Protein AF-A0A4Z2JGX2-F1 (afdb_monomer_lite)

pLDDT: mean 81.68, std 14.95, range [38.03, 97.56]

Radius of gyration: 24.73 Å; chains: 1; bounding box: 68×30×58 Å

InterPro domains:
  IPR027272 Piezo family [PTHR47049] (1-145)

Structure (mmCIF, N/CA/C/O backbone):
data_AF-A0A4Z2JGX2-F1
#
_entry.id   AF-A0A4Z2JGX2-F1
#
loop_
_atom_site.group_PDB
_atom_site.id
_atom_site.type_symbol
_atom_site.label_atom_id
_atom_site.label_alt_id
_atom_site.label_comp_id
_atom_site.label_asym_id
_atom_site.label_entity_id
_atom_site.label_seq_id
_atom_site.pdbx_PDB_ins_code
_atom_site.Cartn_x
_atom_site.Cartn_y
_atom_site.Cartn_z
_atom_site.occupancy
_atom_site.B_iso_or_equiv
_atom_site.auth_seq_id
_atom_site.auth_comp_id
_atom_site.auth_asym_id
_atom_site.auth_atom_id
_atom_site.pdbx_PDB_model_num
ATOM 1 N N . MET A 1 1 ? 3.657 -4.984 15.794 1.00 79.19 1 MET A N 1
ATOM 2 C CA . MET A 1 1 ? 3.102 -5.656 14.608 1.00 79.19 1 MET A CA 1
ATOM 3 C C . MET A 1 1 ? 1.672 -6.031 14.919 1.00 79.19 1 MET A C 1
ATOM 5 O O . MET A 1 1 ? 1.448 -6.712 15.915 1.00 79.19 1 MET A O 1
ATOM 9 N N . ASP A 1 2 ? 0.742 -5.509 14.136 1.00 90.88 2 ASP A N 1
ATOM 10 C CA . ASP A 1 2 ? -0.696 -5.751 14.242 1.00 90.88 2 ASP A CA 1
ATOM 11 C C . ASP A 1 2 ? -1.169 -6.684 13.114 1.00 90.88 2 ASP A C 1
ATOM 13 O O . ASP A 1 2 ? -0.387 -7.136 12.271 1.00 90.88 2 ASP A O 1
ATOM 17 N N . PHE A 1 3 ? -2.459 -7.005 13.125 1.00 93.62 3 PHE A N 1
ATOM 18 C CA . PHE A 1 3 ? -3.114 -7.823 12.109 1.00 93.62 3 PHE A CA 1
ATOM 19 C C . PHE A 1 3 ? -2.997 -7.224 10.694 1.00 93.62 3 PHE A C 1
ATOM 21 O O . PHE A 1 3 ? -2.810 -7.953 9.719 1.00 93.62 3 PHE A O 1
ATOM 28 N N . TYR A 1 4 ? -3.049 -5.896 10.580 1.00 93.62 4 TYR A N 1
ATOM 29 C CA . TYR A 1 4 ? -2.951 -5.182 9.307 1.00 93.62 4 TYR A CA 1
ATOM 30 C C . TYR A 1 4 ? -1.560 -5.321 8.685 1.00 93.62 4 TYR A C 1
ATOM 32 O O . TYR A 1 4 ? -1.446 -5.650 7.504 1.00 93.62 4 TYR A O 1
ATOM 40 N N . ALA A 1 5 ? -0.501 -5.199 9.488 1.00 93.19 5 ALA A N 1
ATOM 41 C CA . ALA A 1 5 ? 0.871 -5.445 9.055 1.00 93.19 5 ALA A CA 1
ATOM 42 C C . ALA A 1 5 ? 1.063 -6.872 8.510 1.00 93.19 5 ALA A C 1
ATOM 44 O O . ALA A 1 5 ? 1.764 -7.065 7.515 1.00 93.19 5 ALA A O 1
ATOM 45 N N . MET A 1 6 ? 0.408 -7.875 9.109 1.00 94.81 6 MET A N 1
ATOM 46 C CA . MET A 1 6 ? 0.423 -9.249 8.589 1.00 94.81 6 MET A CA 1
ATOM 47 C C . MET A 1 6 ? -0.246 -9.339 7.210 1.00 94.81 6 MET A C 1
ATOM 49 O O . MET A 1 6 ? 0.279 -10.008 6.319 1.00 94.81 6 MET A O 1
ATOM 53 N N . LEU A 1 7 ? -1.367 -8.640 7.004 1.00 95.19 7 LEU A N 1
ATOM 54 C CA . LEU A 1 7 ? -2.053 -8.622 5.713 1.00 95.19 7 LEU A CA 1
ATOM 55 C C . LEU A 1 7 ? -1.229 -7.905 4.632 1.00 95.19 7 LEU A C 1
ATOM 57 O O . LEU A 1 7 ? -1.144 -8.404 3.509 1.00 95.19 7 LEU A O 1
ATOM 61 N N . HIS A 1 8 ? -0.565 -6.796 4.971 1.00 94.69 8 HIS A N 1
ATOM 62 C CA . HIS A 1 8 ? 0.402 -6.143 4.082 1.00 94.69 8 HIS A CA 1
ATOM 63 C C . HIS A 1 8 ? 1.546 -7.090 3.703 1.00 94.69 8 HIS A C 1
ATOM 65 O O . HIS A 1 8 ? 1.885 -7.197 2.525 1.00 94.69 8 HIS A O 1
ATOM 71 N N . GLY A 1 9 ? 2.095 -7.830 4.672 1.00 95.00 9 GLY A N 1
ATOM 72 C CA . GLY A 1 9 ? 3.124 -8.841 4.420 1.00 95.00 9 GLY A CA 1
ATOM 73 C C . GLY A 1 9 ? 2.646 -9.944 3.474 1.00 95.00 9 GLY A C 1
ATOM 74 O O . GLY A 1 9 ? 3.340 -10.288 2.520 1.00 95.00 9 GLY A O 1
ATOM 75 N N . PHE A 1 10 ? 1.432 -10.457 3.676 1.00 95.50 10 PHE A N 1
ATOM 76 C CA . PHE A 1 10 ? 0.850 -11.472 2.798 1.00 95.50 10 PHE A CA 1
ATOM 77 C C . PHE A 1 10 ? 0.609 -10.949 1.374 1.00 95.50 10 PHE A C 1
ATOM 79 O O . PHE A 1 10 ? 0.957 -11.619 0.401 1.00 95.50 10 PHE A O 1
ATOM 86 N N . ALA A 1 11 ? 0.081 -9.729 1.236 1.00 94.81 11 ALA A N 1
ATOM 87 C CA . ALA A 1 11 ? -0.091 -9.081 -0.061 1.00 94.81 11 ALA A CA 1
ATOM 88 C C . ALA A 1 11 ? 1.255 -8.895 -0.783 1.00 94.81 11 ALA A C 1
ATOM 90 O O . ALA A 1 11 ? 1.360 -9.187 -1.976 1.00 94.81 11 ALA A O 1
ATOM 91 N N . LEU A 1 12 ? 2.300 -8.490 -0.055 1.00 93.38 12 LEU A N 1
ATOM 92 C CA . LEU A 1 12 ? 3.651 -8.367 -0.596 1.00 93.38 12 LEU A CA 1
ATOM 93 C C . LEU A 1 12 ? 4.198 -9.722 -1.066 1.00 93.38 12 LEU A C 1
ATOM 95 O O . LEU A 1 12 ? 4.737 -9.803 -2.165 1.00 93.38 12 LEU A O 1
ATOM 99 N N . ILE A 1 13 ? 4.013 -10.796 -0.293 1.00 94.38 13 ILE A N 1
ATOM 100 C CA . ILE A 1 13 ? 4.421 -12.154 -0.692 1.00 94.38 13 ILE A CA 1
ATOM 101 C C . ILE A 1 13 ? 3.724 -12.574 -1.993 1.00 94.38 13 ILE A C 1
ATOM 103 O O . ILE A 1 13 ? 4.381 -13.105 -2.885 1.00 94.38 13 ILE A O 1
ATOM 107 N N . ILE A 1 14 ? 2.423 -12.300 -2.144 1.00 93.00 14 ILE A N 1
ATOM 108 C CA . ILE A 1 14 ? 1.680 -12.604 -3.380 1.00 93.00 14 ILE A CA 1
ATOM 109 C C . ILE A 1 14 ? 2.271 -11.862 -4.583 1.00 93.00 14 ILE A C 1
ATOM 111 O O . ILE A 1 14 ? 2.417 -12.449 -5.658 1.00 93.00 14 ILE A O 1
ATOM 115 N N . VAL A 1 15 ? 2.618 -10.584 -4.416 1.00 92.31 15 VAL A N 1
ATOM 116 C CA . VAL A 1 15 ? 3.242 -9.788 -5.481 1.00 92.31 15 VAL A CA 1
ATOM 117 C C . VAL A 1 15 ? 4.636 -10.334 -5.811 1.00 92.31 15 VAL A C 1
ATOM 119 O O . VAL A 1 15 ? 4.934 -10.580 -6.979 1.00 92.31 15 VAL A O 1
ATOM 122 N N . MET A 1 16 ? 5.456 -10.600 -4.792 1.00 88.88 16 MET A N 1
ATOM 123 C CA . MET A 1 16 ? 6.841 -11.071 -4.935 1.00 88.88 16 MET A CA 1
ATOM 124 C C . MET A 1 16 ? 6.954 -12.524 -5.403 1.00 88.88 16 MET A C 1
ATOM 126 O O . MET A 1 16 ? 7.984 -12.919 -5.944 1.00 88.88 16 MET A O 1
ATOM 130 N N . TYR A 1 17 ? 5.891 -13.323 -5.271 1.00 90.69 17 TYR A N 1
ATOM 131 C CA . TYR A 1 17 ? 5.831 -14.668 -5.844 1.00 90.69 17 TYR A CA 1
ATOM 132 C C . TYR A 1 17 ? 6.063 -14.651 -7.367 1.00 90.69 17 TYR A C 1
ATOM 134 O O . TYR A 1 17 ? 6.583 -15.605 -7.950 1.00 90.69 17 TYR A O 1
ATOM 142 N N . ARG A 1 18 ? 5.730 -13.541 -8.040 1.00 86.38 18 ARG A N 1
ATOM 143 C CA . ARG A 1 18 ? 6.104 -13.309 -9.436 1.00 86.38 18 ARG A CA 1
ATOM 144 C C . ARG A 1 18 ? 7.558 -12.832 -9.497 1.00 86.38 18 ARG A C 1
ATOM 146 O O . ARG A 1 18 ? 7.832 -11.659 -9.324 1.00 86.38 18 ARG A O 1
ATOM 153 N N . ARG A 1 19 ? 8.492 -13.726 -9.835 1.00 83.75 19 ARG A N 1
ATOM 154 C CA . ARG A 1 19 ? 9.933 -13.393 -9.915 1.00 83.75 19 ARG A CA 1
ATOM 155 C C . ARG A 1 19 ? 10.310 -12.409 -11.039 1.00 83.75 19 ARG A C 1
ATOM 157 O O . ARG A 1 19 ? 11.395 -11.852 -10.994 1.00 83.75 19 ARG A O 1
ATOM 164 N N . ARG A 1 20 ? 9.457 -12.232 -12.059 1.00 85.75 20 ARG A N 1
ATOM 165 C CA . ARG A 1 20 ? 9.742 -11.390 -13.240 1.00 85.75 20 ARG A CA 1
ATOM 166 C C . ARG A 1 20 ? 9.141 -9.995 -13.090 1.00 85.75 20 ARG A C 1
ATOM 168 O O . ARG A 1 20 ? 7.924 -9.886 -12.932 1.00 85.75 20 ARG A O 1
ATOM 175 N N . ARG A 1 21 ? 9.943 -8.945 -13.279 1.00 86.00 21 ARG A N 1
ATOM 176 C CA . ARG A 1 21 ? 9.541 -7.526 -13.212 1.00 86.00 21 ARG A CA 1
ATOM 177 C C . ARG A 1 21 ? 8.307 -7.209 -14.052 1.00 86.00 21 ARG A C 1
ATOM 179 O O . ARG A 1 21 ? 7.377 -6.593 -13.545 1.00 86.00 21 ARG A O 1
ATOM 186 N N . LYS A 1 22 ? 8.239 -7.695 -15.298 1.00 86.12 22 LYS A N 1
ATOM 187 C CA . LYS A 1 22 ? 7.075 -7.458 -16.180 1.00 86.12 22 LYS A CA 1
ATOM 188 C C . LYS A 1 22 ? 5.772 -8.028 -15.608 1.00 86.12 22 LYS A C 1
ATOM 190 O O . LYS A 1 22 ? 4.724 -7.409 -15.730 1.00 86.12 22 LYS A O 1
ATOM 195 N N . ALA A 1 23 ? 5.845 -9.188 -14.953 1.00 87.56 23 ALA A N 1
ATOM 196 C CA . ALA A 1 23 ? 4.682 -9.803 -14.317 1.00 87.56 23 ALA A CA 1
ATOM 197 C C . ALA A 1 23 ? 4.281 -9.074 -13.022 1.00 87.56 23 ALA A C 1
ATOM 199 O O . ALA A 1 23 ? 3.096 -9.014 -12.699 1.00 87.56 23 ALA A O 1
ATOM 200 N N . ILE A 1 24 ? 5.251 -8.507 -12.293 1.00 90.94 24 ILE A N 1
ATOM 201 C CA . ILE A 1 24 ? 4.986 -7.633 -11.141 1.00 90.94 24 ILE A CA 1
ATOM 202 C C . ILE A 1 24 ? 4.279 -6.352 -11.603 1.00 90.94 24 ILE A C 1
ATOM 204 O O . ILE A 1 24 ? 3.260 -5.990 -11.020 1.00 90.94 24 ILE A O 1
ATOM 208 N N . ALA A 1 25 ? 4.766 -5.702 -12.665 1.00 90.38 25 ALA A N 1
ATOM 209 C CA . ALA A 1 25 ? 4.185 -4.468 -13.201 1.00 90.38 25 ALA A CA 1
ATOM 210 C C . ALA A 1 25 ? 2.704 -4.637 -13.593 1.00 90.38 25 ALA A C 1
ATOM 212 O O . ALA A 1 25 ? 1.880 -3.776 -13.295 1.00 90.38 25 ALA A O 1
ATOM 213 N N . GLU A 1 26 ? 2.337 -5.786 -14.169 1.00 90.69 26 GLU A N 1
ATOM 214 C CA . GLU A 1 26 ? 0.954 -6.088 -14.558 1.00 90.6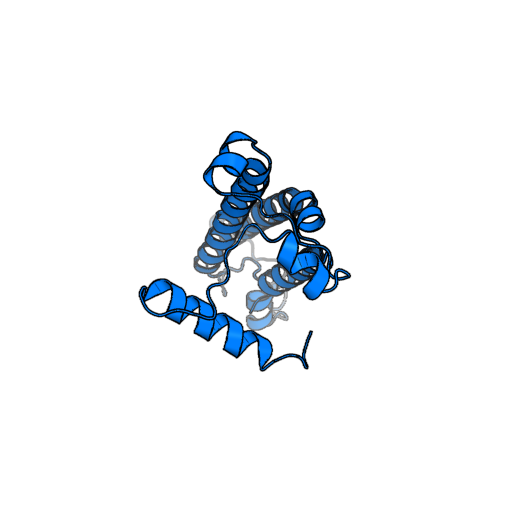9 26 GLU A CA 1
ATOM 215 C C . GLU A 1 26 ? -0.007 -6.191 -13.355 1.00 90.69 26 GLU A C 1
ATOM 217 O O . GLU A 1 26 ? -1.156 -5.746 -13.419 1.00 90.69 26 GLU A O 1
ATOM 222 N N . ILE A 1 27 ? 0.444 -6.765 -12.232 1.00 93.50 27 ILE A N 1
ATOM 223 C CA . ILE A 1 27 ? -0.382 -6.912 -11.020 1.00 93.50 27 ILE A CA 1
ATOM 224 C C . ILE A 1 27 ? -0.305 -5.695 -10.089 1.00 93.50 27 ILE A C 1
ATOM 226 O O . ILE A 1 27 ? -1.197 -5.495 -9.261 1.00 93.50 27 ILE A O 1
ATOM 230 N N . TRP A 1 28 ? 0.716 -4.854 -10.245 1.00 95.12 28 TRP A N 1
ATOM 231 C CA . TRP A 1 28 ? 0.971 -3.674 -9.424 1.00 95.12 28 TRP A CA 1
ATOM 232 C C . TRP A 1 28 ? -0.235 -2.735 -9.235 1.00 95.12 28 TRP A C 1
ATOM 234 O O . TRP A 1 28 ? -0.524 -2.384 -8.089 1.00 95.12 28 TRP A O 1
ATOM 244 N N . PRO A 1 29 ? -1.025 -2.370 -10.269 1.00 94.38 29 PRO A N 1
ATOM 245 C CA . PRO A 1 29 ? -2.211 -1.536 -10.065 1.00 94.38 29 PRO A CA 1
ATOM 246 C C . PRO A 1 29 ? -3.262 -2.183 -9.147 1.00 94.38 29 PRO A C 1
ATOM 248 O O . PRO A 1 29 ? -3.935 -1.467 -8.403 1.00 94.38 29 PRO A O 1
ATOM 251 N N . LYS A 1 30 ? -3.37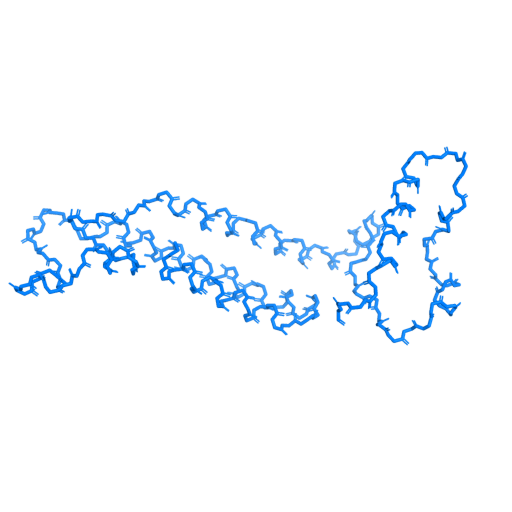5 -3.521 -9.129 1.00 95.31 30 LYS A N 1
ATOM 252 C CA . LYS A 1 30 ? -4.258 -4.240 -8.190 1.00 95.31 30 LYS A CA 1
ATOM 253 C C . LYS A 1 30 ? -3.731 -4.145 -6.757 1.00 95.31 30 LYS A C 1
ATOM 255 O O . LYS A 1 30 ? -4.523 -3.990 -5.832 1.00 95.31 30 LYS A O 1
ATOM 260 N N . TYR A 1 31 ? -2.411 -4.184 -6.579 1.00 96.25 31 TYR A N 1
ATOM 261 C CA . TYR A 1 31 ? -1.776 -3.973 -5.278 1.00 96.25 31 TYR A CA 1
ATOM 262 C C . TYR A 1 31 ? -1.973 -2.536 -4.768 1.00 96.25 31 TYR A C 1
ATOM 264 O O . TYR A 1 31 ? -2.390 -2.353 -3.628 1.00 96.25 31 TYR A O 1
ATOM 272 N N . CYS A 1 32 ? -1.790 -1.516 -5.614 1.00 96.69 32 CYS A N 1
ATOM 273 C CA . CYS A 1 32 ? -2.090 -0.125 -5.252 1.00 96.69 32 CYS A CA 1
ATOM 274 C C . CYS A 1 32 ? -3.556 0.062 -4.835 1.00 96.69 32 CYS A C 1
ATOM 276 O O . CYS A 1 32 ? -3.834 0.739 -3.847 1.00 96.69 32 CYS A O 1
ATOM 278 N N . PHE A 1 33 ? -4.495 -0.556 -5.560 1.00 96.56 33 PHE A N 1
ATOM 279 C CA . PHE A 1 33 ? -5.913 -0.525 -5.198 1.00 96.56 33 PHE A CA 1
ATOM 280 C C . PHE A 1 33 ? -6.168 -1.183 -3.836 1.00 96.56 33 PHE A C 1
ATOM 282 O O . PHE A 1 33 ? -6.839 -0.597 -2.990 1.00 96.56 33 PHE A O 1
ATOM 289 N N . PHE A 1 34 ? -5.578 -2.356 -3.594 1.00 96.81 34 PHE A N 1
ATOM 290 C CA . PHE A 1 34 ? -5.646 -3.028 -2.298 1.00 96.81 34 PHE A CA 1
ATOM 291 C C . PHE A 1 34 ? -5.139 -2.129 -1.157 1.00 96.81 34 PHE A C 1
ATOM 293 O O . PHE A 1 34 ? -5.840 -1.973 -0.158 1.00 96.81 34 PHE A O 1
ATOM 300 N N . LEU A 1 35 ? -3.981 -1.479 -1.322 1.00 96.94 35 LEU A N 1
ATOM 301 C CA . LEU A 1 35 ? -3.437 -0.543 -0.330 1.00 96.94 35 LEU A CA 1
ATOM 302 C C . LEU A 1 35 ? -4.377 0.643 -0.066 1.00 96.94 35 LEU A C 1
ATOM 304 O O . LEU A 1 35 ? -4.598 1.003 1.088 1.00 96.94 35 LEU A O 1
ATOM 308 N N . ALA A 1 36 ? -4.970 1.223 -1.112 1.00 97.12 36 ALA A N 1
ATOM 309 C CA . ALA A 1 36 ? -5.914 2.331 -0.970 1.00 97.12 36 ALA A CA 1
ATOM 310 C C . ALA A 1 36 ? -7.195 1.915 -0.222 1.00 97.12 36 ALA A C 1
ATOM 312 O O . ALA A 1 36 ? -7.653 2.634 0.671 1.00 97.12 36 ALA A O 1
ATOM 313 N N . CYS A 1 37 ? -7.757 0.743 -0.538 1.00 96.94 37 CYS A N 1
ATOM 314 C CA . CYS A 1 37 ? -8.913 0.194 0.174 1.00 96.94 37 CYS A CA 1
ATOM 315 C C . CYS A 1 37 ? -8.600 -0.073 1.650 1.00 96.94 37 CYS A C 1
ATOM 317 O O . CYS A 1 37 ? -9.401 0.273 2.517 1.00 96.94 37 CYS A O 1
ATOM 319 N N . MET A 1 38 ? -7.431 -0.647 1.931 1.00 95.56 38 MET A N 1
ATOM 320 C CA . MET A 1 38 ? -6.963 -0.934 3.285 1.00 95.56 38 MET A CA 1
ATOM 321 C C . MET A 1 38 ? -6.817 0.332 4.130 1.00 95.56 38 MET A C 1
ATOM 323 O O . MET A 1 38 ? -7.416 0.408 5.202 1.00 95.56 38 MET A O 1
ATOM 327 N N . LEU A 1 39 ? -6.126 1.349 3.605 1.00 96.00 39 LEU A N 1
ATOM 328 C CA . LEU A 1 39 ? -5.958 2.644 4.269 1.00 96.00 39 LEU A CA 1
ATOM 329 C C . LEU A 1 39 ? -7.311 3.303 4.569 1.00 96.00 39 LEU A C 1
ATOM 331 O O . LEU A 1 39 ? -7.545 3.808 5.667 1.00 96.00 39 LEU A O 1
ATOM 335 N N . THR A 1 40 ? -8.229 3.259 3.602 1.00 96.19 40 THR A N 1
ATOM 336 C CA . THR A 1 40 ? -9.584 3.802 3.761 1.00 96.19 40 THR A CA 1
ATOM 337 C C . THR A 1 40 ? -10.342 3.077 4.876 1.00 96.19 40 THR A C 1
ATOM 339 O O . THR A 1 40 ? -10.985 3.708 5.714 1.00 96.19 40 THR A O 1
ATOM 342 N N . PHE A 1 41 ? -10.243 1.747 4.928 1.00 94.88 41 PHE A N 1
ATOM 343 C CA . PHE A 1 41 ? -10.898 0.941 5.954 1.00 94.88 41 PHE A CA 1
ATOM 344 C C . PHE A 1 41 ? -10.312 1.186 7.354 1.00 94.88 41 PHE A C 1
ATOM 346 O O . PHE A 1 41 ? -11.066 1.359 8.311 1.00 94.88 41 PHE A O 1
ATOM 353 N N . GLN A 1 42 ? -8.984 1.280 7.478 1.00 94.88 42 GLN A N 1
ATOM 354 C CA . GLN A 1 42 ? -8.317 1.642 8.736 1.00 94.88 42 GLN A CA 1
ATOM 355 C C . GLN A 1 42 ? -8.713 3.045 9.208 1.00 94.88 42 GLN A C 1
ATOM 357 O O . GLN A 1 42 ? -8.928 3.252 10.400 1.00 94.88 42 GLN A O 1
ATOM 362 N N . TYR A 1 43 ? -8.881 3.998 8.288 1.00 95.00 43 TYR A N 1
ATOM 363 C CA . TYR A 1 43 ? -9.365 5.336 8.623 1.00 95.00 43 TYR A CA 1
ATOM 364 C C . TYR A 1 43 ? -10.782 5.315 9.205 1.00 95.00 43 TYR A C 1
ATOM 366 O O . TYR A 1 43 ? -11.030 5.936 10.239 1.00 95.00 43 TYR A O 1
ATOM 374 N N . PHE A 1 44 ? -11.695 4.537 8.615 1.00 94.06 44 PHE A N 1
ATOM 375 C CA . PHE A 1 44 ? -13.035 4.349 9.180 1.00 94.06 44 PHE A CA 1
ATOM 376 C C . PHE A 1 44 ? -13.008 3.703 10.569 1.00 94.06 44 PHE A C 1
ATOM 378 O O . PHE A 1 44 ? -13.782 4.097 11.442 1.00 94.06 44 PHE A O 1
ATOM 385 N N . ILE A 1 45 ? -12.095 2.759 10.806 1.00 92.62 45 ILE A N 1
ATOM 386 C CA . ILE A 1 45 ? -11.881 2.175 12.134 1.00 92.62 45 ILE A CA 1
ATOM 387 C C . ILE A 1 45 ? -11.407 3.233 13.133 1.00 92.62 45 ILE A C 1
ATOM 389 O O . ILE A 1 45 ? -11.942 3.296 14.237 1.00 92.62 45 ILE A O 1
ATOM 393 N N . CYS A 1 46 ? -10.457 4.091 12.764 1.00 92.38 46 CYS A N 1
ATOM 394 C CA . CYS A 1 46 ? -10.004 5.167 13.646 1.00 92.38 46 CYS A CA 1
ATOM 395 C C . CYS A 1 46 ? -11.117 6.162 14.001 1.00 92.38 46 CYS A C 1
ATOM 397 O O . CYS A 1 46 ? -11.093 6.713 15.100 1.00 92.38 46 CYS A O 1
ATOM 399 N N . ILE A 1 47 ? -12.088 6.384 13.107 1.00 92.06 47 ILE A N 1
ATOM 400 C CA . ILE A 1 47 ? -13.263 7.222 13.391 1.00 92.06 47 ILE A CA 1
ATOM 401 C C . ILE A 1 47 ? -14.203 6.525 14.385 1.00 92.06 47 ILE A C 1
ATOM 403 O O . ILE A 1 47 ? -14.641 7.141 15.357 1.00 92.06 47 ILE A O 1
ATOM 407 N N . GLY A 1 48 ? -14.510 5.247 14.151 1.00 90.31 48 GLY A N 1
ATOM 408 C CA . GLY A 1 48 ? -15.419 4.474 14.995 1.00 90.31 48 GLY A CA 1
ATOM 409 C C . GLY A 1 48 ? -16.854 5.028 15.055 1.00 90.31 48 GLY A C 1
ATOM 410 O O . GLY A 1 48 ? -17.301 5.806 14.215 1.00 90.31 48 GLY A O 1
ATOM 411 N N . ILE A 1 49 ? -17.611 4.578 16.056 1.00 88.94 49 ILE A N 1
ATOM 412 C CA . ILE A 1 49 ? -18.972 5.027 16.369 1.00 88.94 49 ILE A CA 1
ATOM 413 C C . ILE A 1 49 ? -18.893 6.297 17.229 1.00 88.94 49 ILE A C 1
ATOM 415 O O . ILE A 1 49 ? -18.100 6.341 18.174 1.00 88.94 49 ILE A O 1
ATOM 419 N N . PRO A 1 50 ? -19.735 7.317 16.966 1.00 89.38 50 PRO A N 1
ATOM 420 C CA . PRO A 1 50 ? -19.750 8.531 17.769 1.00 89.38 50 PRO A CA 1
ATOM 421 C C . PRO A 1 50 ? -20.049 8.219 19.248 1.00 89.38 50 PRO A C 1
ATOM 423 O O . PRO A 1 50 ? -21.051 7.559 19.543 1.00 89.38 50 PRO A O 1
ATOM 426 N N . PRO A 1 51 ? -19.254 8.749 20.201 1.00 83.88 51 PRO A N 1
ATOM 427 C CA . PRO A 1 51 ? -19.437 8.480 21.632 1.00 83.88 51 PRO A CA 1
ATOM 428 C C . PRO A 1 51 ? -20.783 8.994 22.170 1.00 83.88 51 PRO A C 1
ATOM 430 O O . PRO A 1 51 ? -21.290 8.487 23.168 1.00 83.88 51 PRO A O 1
ATOM 433 N N . ALA A 1 52 ? -21.411 9.948 21.472 1.00 87.88 52 ALA A N 1
ATOM 434 C CA . ALA A 1 52 ? -22.743 10.463 21.788 1.00 87.88 52 ALA A CA 1
ATOM 435 C C . ALA A 1 52 ? -23.864 9.410 21.679 1.00 87.88 52 ALA A C 1
ATOM 437 O O . ALA A 1 52 ? -24.944 9.616 22.222 1.00 87.88 52 ALA A O 1
ATOM 438 N N . ALA A 1 53 ? -23.629 8.283 20.995 1.00 85.19 53 ALA A N 1
ATOM 439 C CA . ALA A 1 53 ? -24.620 7.217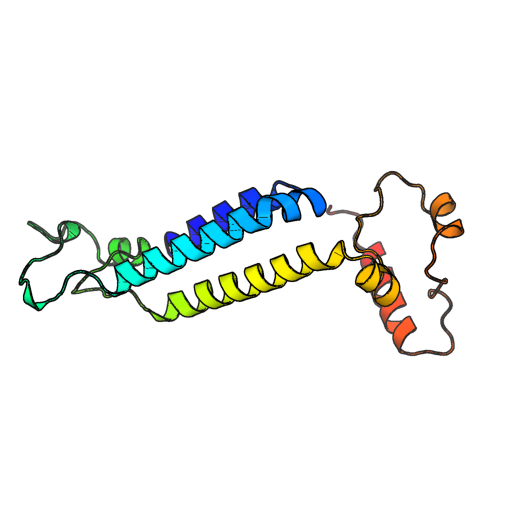 20.867 1.00 85.19 53 ALA A CA 1
ATO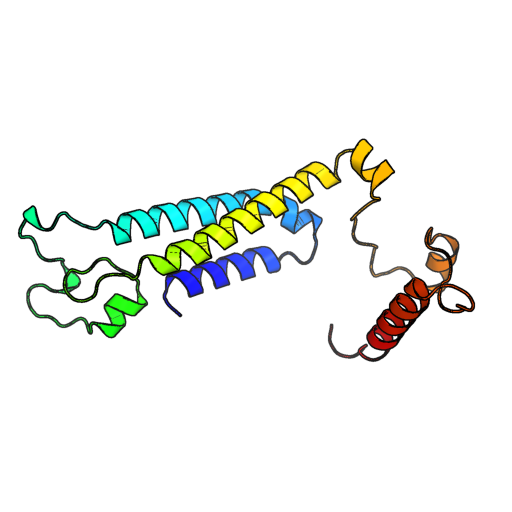M 440 C C . ALA A 1 53 ? -24.798 6.384 22.154 1.00 85.19 53 ALA A C 1
ATOM 442 O O . ALA A 1 53 ? -25.729 5.582 22.217 1.00 85.19 53 ALA A O 1
ATOM 443 N N . CYS A 1 54 ? -23.917 6.534 23.158 1.00 84.75 54 CYS A N 1
ATOM 444 C CA . CYS A 1 54 ? -23.934 5.778 24.422 1.00 84.75 54 CYS A CA 1
ATOM 445 C C . CYS A 1 54 ? -24.063 4.251 24.232 1.00 84.75 54 CYS A C 1
ATOM 447 O O . CYS A 1 54 ? -24.658 3.552 25.054 1.00 84.75 54 CYS A O 1
ATOM 449 N N . LYS A 1 55 ? -23.533 3.729 23.121 1.00 84.56 55 LYS A N 1
ATOM 450 C CA . LYS A 1 55 ? -23.475 2.298 22.816 1.00 84.56 55 LYS A CA 1
ATOM 451 C C . LYS A 1 55 ? -22.042 1.825 22.964 1.00 84.56 55 LYS A C 1
ATOM 453 O O . LYS A 1 55 ? -21.139 2.402 22.367 1.00 84.56 55 LYS A O 1
ATOM 458 N N . GLU A 1 56 ? -21.855 0.762 23.733 1.00 85.50 56 GLU A N 1
ATOM 459 C CA . GLU A 1 56 ? -20.577 0.065 23.794 1.00 85.50 56 GLU A CA 1
ATOM 460 C C . GLU A 1 56 ? -20.415 -0.882 22.610 1.00 85.50 56 GLU A C 1
ATOM 462 O O . GLU A 1 56 ? -21.388 -1.340 22.002 1.00 85.50 56 GLU A O 1
ATOM 467 N N . TYR A 1 57 ? -19.163 -1.185 22.286 1.00 87.56 57 TYR A N 1
ATOM 468 C CA . TYR A 1 57 ? -18.869 -2.119 21.219 1.00 87.56 57 TYR A CA 1
ATOM 469 C C . TYR A 1 57 ? -19.124 -3.580 21.627 1.00 87.56 57 TYR A C 1
ATOM 471 O O . TYR A 1 57 ? -18.881 -3.951 22.779 1.00 87.56 57 TYR A O 1
ATOM 479 N N . PRO A 1 58 ? -19.520 -4.453 20.677 1.00 87.50 58 PRO A N 1
ATOM 480 C CA . PRO A 1 58 ? -19.875 -5.843 20.970 1.00 87.50 58 PRO A CA 1
ATOM 481 C C . PRO A 1 58 ? -18.775 -6.670 21.650 1.00 87.50 58 PRO A C 1
ATOM 483 O O . PRO A 1 58 ? -19.090 -7.574 22.410 1.00 87.50 58 PRO A O 1
ATOM 486 N N . TRP A 1 59 ? -17.490 -6.373 21.423 1.00 85.69 59 TRP A N 1
ATOM 487 C CA . TRP A 1 59 ? -16.364 -7.097 22.046 1.00 85.69 59 TRP A CA 1
ATOM 488 C C . TRP A 1 59 ? -16.110 -6.736 23.519 1.00 85.69 59 TRP A C 1
ATOM 490 O O . TRP A 1 59 ? -15.247 -7.356 24.151 1.00 85.69 59 TRP A O 1
ATOM 500 N N . ARG A 1 60 ? -16.823 -5.743 24.069 1.00 81.56 60 ARG A N 1
ATOM 501 C CA . ARG A 1 60 ? -16.765 -5.348 25.489 1.00 81.56 60 ARG A CA 1
ATOM 502 C C . ARG A 1 60 ? -18.005 -5.772 26.289 1.00 81.56 60 ARG A C 1
ATOM 504 O O . ARG A 1 60 ? -17.914 -5.892 27.507 1.00 81.56 60 ARG A O 1
ATOM 511 N N . PHE A 1 61 ? -19.119 -6.065 25.618 1.00 75.06 61 PHE A N 1
ATOM 512 C CA . PHE A 1 61 ? -20.402 -6.435 26.225 1.00 75.06 61 PHE A CA 1
ATOM 513 C C . PHE A 1 61 ? -20.678 -7.948 26.104 1.00 75.06 61 PHE A C 1
ATOM 515 O O . PHE A 1 61 ? -20.348 -8.523 25.067 1.00 75.06 61 PHE A O 1
ATOM 522 N N . PRO A 1 62 ? -21.345 -8.623 27.068 1.00 62.28 62 PRO A N 1
ATOM 523 C CA . PRO A 1 62 ? -21.800 -8.182 28.398 1.00 62.28 62 PRO A CA 1
ATOM 524 C C . PRO A 1 62 ? -20.784 -8.414 29.534 1.00 62.28 62 PRO A C 1
ATOM 526 O O . PRO A 1 62 ? -20.982 -7.927 30.642 1.00 62.28 62 PRO A O 1
ATOM 529 N N . TYR A 1 63 ? -19.700 -9.143 29.271 1.00 60.72 63 TYR A N 1
ATOM 530 C CA . TYR A 1 63 ? -18.555 -9.306 30.166 1.00 60.72 63 TYR A CA 1
ATOM 531 C C . TYR A 1 63 ? -17.281 -9.103 29.336 1.00 60.72 63 TYR A C 1
ATOM 533 O O . TYR A 1 63 ? -17.206 -9.647 28.229 1.00 60.72 63 TYR A O 1
ATOM 541 N N . PRO A 1 64 ? -16.273 -8.354 29.824 1.00 64.31 64 PRO A N 1
ATOM 542 C CA . PRO A 1 64 ? -15.051 -8.074 29.078 1.00 64.31 64 PRO A CA 1
ATOM 543 C C . PRO A 1 64 ? -14.157 -9.322 29.029 1.00 64.31 64 PRO A C 1
ATOM 545 O O . PRO A 1 64 ? -13.151 -9.421 29.723 1.00 64.31 64 PRO A O 1
ATOM 548 N N . HIS A 1 65 ? -14.535 -10.303 28.212 1.00 66.50 65 HIS A N 1
ATOM 549 C CA . HIS A 1 65 ? -13.728 -11.499 27.964 1.00 66.50 65 HIS A CA 1
ATOM 550 C C . HIS A 1 65 ? -12.566 -11.226 27.002 1.00 66.50 65 HIS A C 1
ATOM 552 O O . HIS A 1 65 ? -11.602 -11.988 26.964 1.00 66.50 65 HIS A O 1
ATOM 558 N N . THR A 1 66 ? -12.636 -10.137 26.234 1.00 75.44 66 THR A N 1
ATOM 559 C CA . THR A 1 66 ? -11.603 -9.790 25.260 1.00 75.44 66 THR A CA 1
ATOM 560 C C . THR A 1 66 ? -10.503 -8.971 25.929 1.00 75.44 66 THR A C 1
ATOM 562 O O . THR A 1 66 ? -10.727 -7.826 26.335 1.00 75.44 66 THR A O 1
ATOM 565 N N . ASP A 1 67 ? -9.301 -9.546 26.027 1.00 84.88 67 ASP A N 1
ATOM 566 C CA . ASP A 1 67 ? -8.114 -8.828 26.494 1.00 84.88 67 ASP A CA 1
ATOM 567 C C . ASP A 1 67 ? -7.865 -7.609 25.588 1.00 84.88 67 ASP A C 1
ATOM 569 O O . ASP A 1 67 ? -7.841 -7.701 24.357 1.00 84.88 67 ASP A O 1
ATOM 573 N N . SER A 1 68 ? -7.642 -6.454 26.208 1.00 85.56 68 SER A N 1
ATOM 574 C CA . SER A 1 68 ? -7.264 -5.207 25.544 1.00 85.56 68 SER A CA 1
ATOM 575 C C . SER A 1 68 ? -6.039 -5.361 24.632 1.00 85.56 68 SER A C 1
ATOM 577 O O . SER A 1 68 ? -5.920 -4.651 23.635 1.00 85.56 68 SER A O 1
ATOM 579 N N . LYS A 1 69 ? -5.138 -6.313 24.919 1.00 88.62 69 LYS A N 1
ATOM 580 C CA . LYS A 1 69 ? -4.015 -6.650 24.027 1.00 88.62 69 LYS A CA 1
ATOM 581 C C . LYS A 1 69 ? -4.480 -7.239 22.696 1.00 88.62 69 LYS A C 1
ATOM 583 O O . LYS A 1 69 ? -3.910 -6.903 21.662 1.00 88.62 69 LYS A O 1
ATOM 588 N N . VAL A 1 70 ? -5.508 -8.085 22.720 1.00 88.81 70 VAL A N 1
ATOM 589 C CA . VAL A 1 70 ? -6.075 -8.726 21.525 1.00 88.81 70 VAL A CA 1
ATOM 590 C C . VAL A 1 70 ? -6.798 -7.687 20.672 1.00 88.81 70 VAL A C 1
ATOM 592 O O . VAL A 1 70 ? -6.547 -7.610 19.473 1.00 88.81 70 VAL A O 1
ATOM 595 N N . VAL A 1 71 ? -7.604 -6.820 21.293 1.00 89.50 71 VAL A N 1
ATOM 596 C CA . VAL A 1 71 ? -8.283 -5.705 20.601 1.00 89.50 71 VAL A CA 1
ATOM 597 C C . VAL A 1 71 ? -7.267 -4.783 19.921 1.00 89.50 71 VAL A C 1
ATOM 599 O O . VAL A 1 71 ? -7.404 -4.468 18.738 1.00 89.50 71 VAL A O 1
ATOM 602 N N . LYS A 1 72 ? -6.194 -4.420 20.636 1.00 90.06 72 LYS A N 1
ATOM 603 C CA . LYS A 1 72 ? -5.098 -3.615 20.084 1.00 90.06 72 LYS A CA 1
ATOM 604 C C . LYS A 1 72 ? -4.387 -4.316 18.925 1.00 90.06 72 LYS A C 1
ATOM 606 O O . LYS A 1 72 ? -4.024 -3.654 17.959 1.00 90.06 72 LYS A O 1
ATOM 611 N N . TRP A 1 73 ? -4.172 -5.628 19.016 1.00 92.12 73 TRP A N 1
ATOM 612 C CA . TRP A 1 73 ? -3.506 -6.398 17.964 1.00 92.12 73 TRP A CA 1
ATOM 613 C C . TRP A 1 73 ? -4.350 -6.501 16.688 1.00 92.12 73 TRP A C 1
ATOM 615 O O . TRP A 1 73 ? -3.808 -6.364 15.594 1.00 92.12 73 TRP A O 1
ATOM 625 N N . PHE A 1 74 ? -5.669 -6.677 16.816 1.00 91.25 74 PHE A N 1
ATOM 626 C CA . PHE A 1 74 ? -6.585 -6.675 15.671 1.00 91.25 74 PHE A CA 1
ATOM 627 C C . PHE A 1 74 ? -6.828 -5.283 15.072 1.00 91.25 74 PHE A C 1
ATOM 629 O O . PHE A 1 74 ? -7.343 -5.207 13.961 1.00 91.25 74 PHE A O 1
ATOM 636 N N . TYR A 1 75 ? -6.450 -4.205 15.770 1.00 92.31 75 TYR A N 1
ATOM 637 C CA . TYR A 1 75 ? -6.683 -2.819 15.350 1.00 92.31 75 TYR A CA 1
ATOM 638 C C . TYR A 1 75 ? -8.173 -2.545 15.070 1.00 92.31 75 TYR A C 1
ATOM 640 O O . TYR A 1 75 ? -8.556 -2.094 13.999 1.00 92.31 75 TYR A O 1
ATOM 648 N N . ILE A 1 76 ? -9.028 -2.879 16.039 1.00 91.00 76 ILE A N 1
ATOM 649 C CA . ILE A 1 76 ? -10.484 -2.651 16.010 1.00 91.00 76 ILE A CA 1
ATOM 650 C C . ILE A 1 76 ? -10.782 -1.364 16.803 1.00 91.00 76 ILE A C 1
ATOM 652 O O . ILE A 1 76 ? -10.041 -1.073 17.749 1.00 91.00 76 ILE A O 1
ATOM 656 N N . PRO A 1 77 ? -11.819 -0.568 16.457 1.00 91.50 77 PRO A N 1
ATOM 657 C CA . PRO A 1 77 ? -12.155 0.613 17.249 1.00 91.50 77 PRO A CA 1
ATOM 658 C C . PRO A 1 77 ? -12.449 0.226 18.702 1.00 91.50 77 PRO A C 1
ATOM 660 O O . PRO A 1 77 ? -13.018 -0.819 18.965 1.00 91.50 77 PRO A O 1
ATOM 663 N N . ASP A 1 78 ? -12.087 1.045 19.677 1.00 88.69 78 ASP A N 1
ATOM 664 C CA . ASP A 1 78 ? -12.502 0.824 21.064 1.00 88.69 78 ASP A CA 1
ATOM 665 C C . ASP A 1 78 ? -12.411 2.136 21.835 1.00 88.69 78 ASP A C 1
ATOM 667 O O . ASP A 1 78 ? -11.546 2.968 21.557 1.00 88.69 78 ASP A O 1
ATOM 671 N N . PHE A 1 79 ? -13.296 2.327 22.812 1.00 86.50 79 PHE A N 1
ATOM 672 C CA . PHE A 1 79 ? -13.274 3.529 23.644 1.00 86.50 79 PHE A CA 1
ATOM 673 C C . PHE A 1 79 ? -12.189 3.454 24.725 1.00 86.50 79 PHE A C 1
ATOM 675 O O . PHE A 1 79 ? -11.586 4.478 25.038 1.00 86.50 79 PHE A O 1
ATOM 682 N N . LEU A 1 80 ? -11.910 2.257 25.268 1.00 85.38 80 LEU A N 1
ATOM 683 C CA . LEU A 1 80 ? -10.866 2.060 26.282 1.00 85.38 80 LEU A CA 1
ATOM 684 C C . LEU A 1 80 ? -9.472 2.029 25.651 1.00 85.38 80 LEU A C 1
ATOM 686 O O . LEU A 1 80 ? -8.562 2.713 26.114 1.00 85.38 80 LEU A O 1
ATOM 690 N N . THR A 1 81 ? -9.293 1.225 24.601 1.00 87.38 81 THR A N 1
ATOM 691 C CA . THR A 1 81 ? -8.025 1.130 23.868 1.00 87.38 81 THR A CA 1
ATOM 692 C C . THR A 1 81 ? -8.160 1.668 22.455 1.00 87.38 81 THR A C 1
ATOM 694 O O . THR A 1 81 ? -8.317 0.902 21.508 1.00 87.38 81 THR A O 1
ATOM 697 N N . GLN A 1 82 ? -8.071 2.988 22.318 1.00 86.69 82 GLN A N 1
ATOM 698 C CA . GLN A 1 82 ? -8.183 3.648 21.020 1.00 86.69 82 GLN A CA 1
ATOM 699 C C . GLN A 1 82 ? -7.061 3.206 20.058 1.00 86.69 82 GLN A C 1
ATOM 701 O O . GLN A 1 82 ? -5.896 3.112 20.473 1.00 86.69 82 GLN A O 1
ATOM 706 N N . PRO A 1 83 ? -7.381 2.945 18.777 1.00 90.25 83 PRO A N 1
ATOM 707 C CA . PRO A 1 83 ? -6.376 2.650 17.764 1.00 90.25 83 PRO A CA 1
ATOM 708 C C . PRO A 1 83 ? -5.483 3.875 17.540 1.00 90.25 83 PRO A C 1
ATOM 710 O O . PRO A 1 83 ? -5.962 5.004 17.463 1.00 90.25 83 PRO A O 1
ATOM 713 N N . ASN A 1 84 ? -4.168 3.665 17.435 1.00 91.12 84 ASN A N 1
ATOM 714 C CA . ASN A 1 84 ? -3.226 4.762 17.217 1.00 91.12 84 ASN A CA 1
ATOM 715 C C . ASN A 1 84 ? -3.284 5.225 15.746 1.00 91.12 84 ASN A C 1
ATOM 717 O O . ASN A 1 84 ? -2.904 4.437 14.872 1.00 91.12 84 ASN A O 1
ATOM 721 N N . PRO A 1 85 ? -3.698 6.473 15.451 1.00 90.56 85 PRO A N 1
ATOM 722 C CA . PRO A 1 85 ? -3.826 6.961 14.079 1.00 90.56 85 PRO A CA 1
ATOM 723 C C . PRO A 1 85 ? -2.475 7.170 13.384 1.00 90.56 85 PRO A C 1
ATOM 725 O O . PRO A 1 85 ? -2.428 7.218 12.158 1.00 90.56 85 PRO A O 1
ATOM 728 N N . SER A 1 86 ? -1.362 7.248 14.121 1.00 92.25 86 SER A N 1
ATOM 729 C CA . SER A 1 86 ? -0.031 7.398 13.520 1.00 92.25 86 SER A CA 1
ATOM 730 C C . SER A 1 86 ? 0.344 6.230 12.605 1.00 92.25 86 SER A C 1
ATOM 732 O O . SER A 1 86 ? 1.178 6.408 11.722 1.00 92.25 86 SER A O 1
ATOM 734 N N . PHE A 1 87 ? -0.276 5.052 12.762 1.00 91.19 87 PHE A N 1
ATOM 735 C CA . PHE A 1 87 ? -0.033 3.922 11.861 1.00 91.19 87 PHE A CA 1
ATOM 736 C C . PHE A 1 87 ? -0.492 4.187 10.423 1.00 91.19 87 PHE A C 1
ATOM 738 O O . PHE A 1 87 ? 0.195 3.772 9.492 1.00 91.19 87 PHE A O 1
ATOM 745 N N . LEU A 1 88 ? -1.535 5.001 10.229 1.00 93.62 88 LEU A N 1
ATOM 746 C CA . LEU A 1 88 ? -2.009 5.383 8.896 1.00 93.62 88 LEU A CA 1
ATOM 747 C C . LEU A 1 88 ? -0.970 6.195 8.117 1.00 93.62 88 LEU A C 1
ATOM 749 O O . LEU A 1 88 ? -1.004 6.206 6.891 1.00 93.62 88 LEU A O 1
ATOM 753 N N . ILE A 1 89 ? -0.038 6.870 8.800 1.00 95.31 89 ILE A N 1
ATOM 754 C CA . ILE A 1 89 ? 1.042 7.608 8.133 1.00 95.31 89 ILE A CA 1
ATOM 755 C C . ILE A 1 89 ? 1.964 6.628 7.404 1.00 95.31 89 ILE A C 1
ATOM 757 O O . ILE A 1 89 ? 2.359 6.895 6.271 1.00 95.31 89 ILE A O 1
ATOM 761 N N . TYR A 1 90 ? 2.288 5.485 8.017 1.00 94.00 90 TYR A N 1
ATOM 762 C CA . TYR A 1 90 ? 3.127 4.471 7.377 1.00 94.00 90 TYR A CA 1
ATOM 763 C C . TYR A 1 90 ? 2.424 3.854 6.167 1.00 94.00 90 TYR A C 1
ATOM 765 O O . TYR A 1 90 ? 3.036 3.734 5.106 1.00 94.00 90 TYR A O 1
ATOM 773 N N . ASP A 1 91 ? 1.131 3.556 6.295 1.00 94.62 91 ASP A N 1
ATOM 774 C CA . ASP A 1 91 ? 0.331 2.990 5.206 1.00 94.62 91 ASP A CA 1
ATOM 775 C C . ASP A 1 91 ? 0.129 4.000 4.065 1.00 94.62 91 ASP A C 1
ATOM 777 O O . ASP A 1 91 ? 0.185 3.642 2.886 1.00 94.62 91 ASP A O 1
ATOM 781 N N . PHE A 1 92 ? 0.004 5.291 4.390 1.00 96.06 92 PHE A N 1
ATOM 782 C CA . PHE A 1 92 ? 0.005 6.372 3.408 1.00 96.06 92 PHE A CA 1
ATOM 783 C C . PHE A 1 92 ? 1.345 6.483 2.673 1.00 96.06 92 PHE A C 1
ATOM 785 O O . PHE A 1 92 ? 1.356 6.565 1.446 1.00 96.06 92 PHE A O 1
ATOM 792 N N . MET A 1 93 ? 2.475 6.452 3.388 1.00 97.06 93 MET A N 1
ATOM 793 C CA . MET A 1 93 ? 3.801 6.484 2.758 1.00 97.06 93 MET A CA 1
ATOM 794 C C . MET A 1 93 ? 4.019 5.262 1.863 1.00 97.06 93 MET A C 1
ATOM 796 O O . MET A 1 93 ? 4.548 5.393 0.761 1.00 97.06 93 MET A O 1
ATOM 800 N N . LEU A 1 94 ? 3.549 4.085 2.286 1.00 95.94 94 LEU A N 1
ATOM 801 C CA . LEU A 1 94 ? 3.577 2.874 1.471 1.00 95.94 94 LEU A CA 1
ATOM 802 C C . LEU A 1 94 ? 2.749 3.038 0.189 1.00 95.94 94 LEU A C 1
ATOM 804 O O . LEU A 1 94 ? 3.236 2.716 -0.896 1.00 95.94 94 LEU A O 1
ATOM 808 N N . LEU A 1 95 ? 1.526 3.566 0.290 1.00 97.06 95 LEU A N 1
ATOM 809 C CA . LEU A 1 95 ? 0.667 3.836 -0.864 1.00 97.06 95 LEU A CA 1
ATOM 810 C C . LEU A 1 95 ? 1.276 4.887 -1.802 1.00 97.06 95 LEU A C 1
ATOM 812 O O . LEU A 1 95 ? 1.205 4.723 -3.021 1.00 97.06 95 LEU A O 1
ATOM 816 N N . LEU A 1 96 ? 1.894 5.937 -1.257 1.00 97.50 96 LEU A N 1
ATOM 817 C CA . LEU A 1 96 ? 2.587 6.969 -2.025 1.00 97.50 96 LEU A CA 1
ATOM 818 C C . LEU A 1 96 ? 3.744 6.359 -2.823 1.00 97.50 96 LEU A C 1
ATOM 820 O O . LEU A 1 96 ? 3.775 6.487 -4.046 1.00 97.50 96 LEU A O 1
ATOM 824 N N . CYS A 1 97 ? 4.641 5.630 -2.156 1.00 97.56 97 CYS A N 1
ATOM 825 C CA . CYS A 1 97 ? 5.757 4.944 -2.804 1.00 97.56 97 CYS A CA 1
ATOM 826 C C . CYS A 1 97 ? 5.272 3.945 -3.863 1.00 97.56 97 CYS A C 1
ATOM 828 O O . CYS A 1 97 ? 5.800 3.920 -4.972 1.00 97.56 97 CYS A O 1
ATOM 830 N N . ALA A 1 98 ? 4.232 3.160 -3.568 1.00 96.62 98 ALA A N 1
ATOM 831 C CA . ALA A 1 98 ? 3.663 2.218 -4.529 1.00 96.62 98 ALA A CA 1
ATOM 832 C C . ALA A 1 98 ? 3.041 2.927 -5.744 1.00 96.62 98 ALA A C 1
ATOM 834 O O . ALA A 1 98 ? 3.163 2.441 -6.868 1.00 96.62 98 ALA A O 1
ATOM 835 N N . SER A 1 99 ? 2.405 4.081 -5.542 1.00 96.81 99 SER A N 1
ATOM 836 C CA . SER A 1 99 ? 1.810 4.879 -6.621 1.00 96.81 99 SER A CA 1
ATOM 837 C C . SER A 1 99 ? 2.874 5.518 -7.512 1.00 96.81 99 SER A C 1
ATOM 839 O O . SER A 1 99 ? 2.727 5.506 -8.730 1.00 96.81 99 SER A O 1
ATOM 841 N N . LEU A 1 100 ? 3.971 6.008 -6.929 1.00 96.94 100 LEU A N 1
ATOM 842 C CA . LEU A 1 100 ? 5.130 6.488 -7.687 1.00 96.94 100 LEU A CA 1
ATOM 843 C C . LEU A 1 100 ? 5.783 5.347 -8.471 1.00 96.94 100 LEU A C 1
ATOM 845 O O . LEU A 1 100 ? 6.035 5.479 -9.664 1.00 96.94 100 LEU A O 1
ATOM 849 N N . GLN A 1 101 ? 5.968 4.185 -7.841 1.00 95.19 101 GLN A N 1
ATOM 850 C CA . GLN A 1 101 ? 6.496 3.002 -8.519 1.00 95.19 101 GLN A CA 1
ATOM 851 C C . GLN A 1 101 ? 5.605 2.566 -9.693 1.00 95.19 101 GLN A C 1
ATOM 853 O O . GLN A 1 101 ? 6.111 2.122 -10.721 1.00 95.19 101 GLN A O 1
ATOM 858 N N . ARG A 1 102 ? 4.281 2.719 -9.569 1.00 94.25 102 ARG A N 1
ATOM 859 C CA . ARG A 1 102 ? 3.349 2.475 -10.674 1.00 94.25 102 ARG A CA 1
ATOM 860 C C . ARG A 1 102 ? 3.606 3.4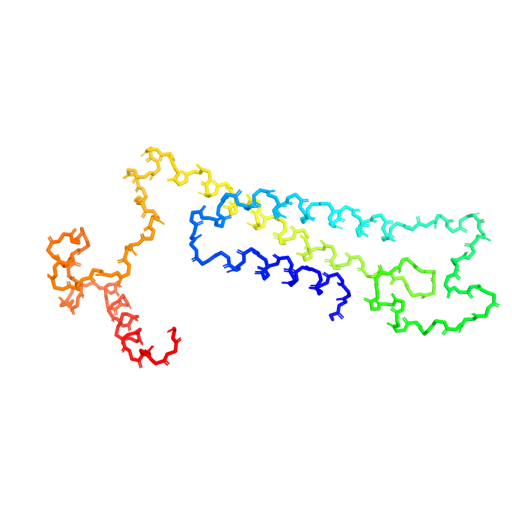21 -11.847 1.00 94.25 102 ARG A C 1
ATOM 862 O O . ARG A 1 102 ? 3.660 2.950 -12.974 1.00 94.25 102 ARG A O 1
ATOM 869 N N . GLN A 1 103 ? 3.788 4.716 -11.585 1.00 93.56 103 GLN A N 1
ATOM 870 C CA . GLN A 1 103 ? 4.096 5.696 -12.635 1.00 93.56 103 GLN A CA 1
ATOM 871 C C . GLN A 1 103 ? 5.391 5.331 -13.365 1.00 93.56 103 GLN A C 1
ATOM 873 O O . GLN A 1 103 ? 5.418 5.340 -14.588 1.00 93.56 103 GLN A O 1
ATOM 878 N N . VAL A 1 104 ? 6.419 4.889 -12.633 1.00 92.88 104 VAL A N 1
ATOM 879 C CA . VAL A 1 104 ? 7.669 4.395 -13.232 1.00 92.88 104 VAL A CA 1
ATOM 880 C C . VAL A 1 104 ? 7.422 3.195 -14.158 1.00 92.88 104 VAL A C 1
ATOM 882 O O . VAL A 1 104 ? 8.009 3.133 -15.237 1.00 92.88 104 VAL A O 1
ATOM 885 N N . PHE A 1 105 ? 6.543 2.255 -13.786 1.00 91.75 105 PHE A N 1
ATOM 886 C CA . PHE A 1 105 ? 6.174 1.127 -14.659 1.00 91.75 105 PHE A CA 1
ATOM 887 C C . PHE A 1 105 ? 5.361 1.541 -15.897 1.00 91.75 105 PHE A C 1
ATOM 889 O O . PHE A 1 105 ? 5.430 0.878 -16.934 1.00 91.75 105 PHE A O 1
ATOM 896 N N . ASP A 1 106 ? 4.601 2.630 -15.820 1.00 89.69 106 ASP A N 1
ATOM 897 C CA . ASP A 1 106 ? 3.879 3.167 -16.975 1.00 89.69 106 ASP A CA 1
ATOM 898 C C . ASP A 1 106 ? 4.848 3.925 -17.913 1.00 89.69 106 ASP A C 1
ATOM 900 O O . ASP A 1 106 ? 4.807 3.759 -19.136 1.00 89.69 106 ASP A O 1
ATOM 904 N N . GLU A 1 107 ? 5.778 4.699 -17.348 1.00 88.75 107 GLU A N 1
ATOM 905 C CA . GLU A 1 107 ? 6.761 5.511 -18.076 1.00 88.75 107 GLU A CA 1
ATOM 906 C C . GLU A 1 107 ? 7.887 4.691 -18.721 1.00 88.75 107 GLU A C 1
ATOM 908 O O . GLU A 1 107 ? 8.349 5.047 -19.806 1.00 88.75 107 GLU A O 1
ATOM 913 N N . GLU A 1 108 ? 8.305 3.559 -18.136 1.00 86.31 108 GLU A N 1
ATOM 914 C CA . GLU A 1 108 ? 9.380 2.717 -18.700 1.00 86.31 108 GLU A CA 1
ATOM 915 C C . GLU A 1 108 ? 9.054 2.169 -20.103 1.00 86.31 108 GLU A C 1
ATOM 917 O O . GLU A 1 108 ? 9.945 1.753 -20.848 1.00 86.31 108 GLU A O 1
ATOM 922 N N . ASN A 1 109 ? 7.778 2.163 -20.496 1.00 83.19 109 ASN A N 1
ATOM 923 C CA . ASN A 1 109 ? 7.331 1.727 -21.818 1.00 83.19 109 ASN A CA 1
ATOM 924 C C . ASN A 1 109 ? 7.270 2.863 -22.850 1.00 83.19 109 ASN A C 1
ATOM 926 O O . ASN A 1 109 ? 7.051 2.605 -24.035 1.00 83.19 109 ASN A O 1
ATOM 930 N N . MET A 1 110 ? 7.505 4.111 -22.439 1.00 86.12 110 MET A N 1
ATOM 931 C CA . MET A 1 110 ? 7.526 5.256 -23.341 1.00 86.12 110 MET A CA 1
ATOM 932 C C . MET A 1 110 ? 8.848 5.314 -24.114 1.00 86.12 110 MET A C 1
ATOM 934 O O . MET A 1 110 ? 9.930 5.389 -23.534 1.00 86.12 110 MET A O 1
ATOM 938 N N . ALA A 1 111 ? 8.769 5.343 -25.448 1.00 83.69 111 ALA A N 1
ATOM 939 C CA . ALA A 1 111 ? 9.949 5.354 -26.316 1.00 83.69 111 ALA A CA 1
ATOM 940 C C . ALA A 1 111 ? 10.892 6.541 -26.042 1.00 83.69 111 ALA A C 1
ATOM 942 O O . ALA A 1 111 ? 12.108 6.373 -26.057 1.00 83.69 111 ALA A O 1
ATOM 943 N N . ALA A 1 112 ? 10.344 7.723 -25.736 1.00 86.62 112 ALA A N 1
ATOM 944 C CA . ALA A 1 112 ? 11.139 8.903 -25.391 1.00 86.62 112 ALA A CA 1
ATOM 945 C C . ALA A 1 112 ? 11.982 8.686 -24.121 1.00 86.62 112 ALA A C 1
ATOM 947 O O . ALA A 1 112 ? 13.165 9.021 -24.107 1.00 86.62 112 ALA A O 1
ATOM 948 N N . VAL A 1 113 ? 11.397 8.066 -23.090 1.00 83.94 113 VAL A N 1
ATOM 949 C CA . VAL A 1 113 ? 12.092 7.741 -21.836 1.00 83.94 113 VAL A CA 1
ATOM 950 C C . VAL A 1 113 ? 13.151 6.672 -22.082 1.00 83.94 113 VAL A C 1
ATOM 952 O O . VAL A 1 113 ? 14.277 6.828 -21.626 1.00 83.94 113 VAL A O 1
ATOM 955 N N . ARG A 1 114 ? 12.847 5.643 -22.882 1.00 85.50 114 ARG A N 1
ATOM 956 C CA . ARG A 1 114 ? 13.824 4.597 -23.230 1.00 85.50 114 ARG A CA 1
ATOM 957 C C . ARG A 1 114 ? 15.047 5.126 -23.973 1.00 85.50 114 ARG A C 1
ATOM 959 O O . ARG A 1 114 ? 16.148 4.638 -23.750 1.00 85.50 114 ARG A O 1
ATOM 966 N N . ILE A 1 115 ? 14.872 6.123 -24.839 1.00 83.19 115 ILE A N 1
ATOM 967 C CA . ILE A 1 115 ? 15.990 6.750 -25.559 1.00 83.19 115 ILE A CA 1
ATOM 968 C C . ILE A 1 115 ? 16.858 7.585 -24.607 1.00 83.19 115 ILE A C 1
ATOM 970 O O . ILE A 1 115 ? 18.077 7.592 -24.750 1.00 83.19 115 ILE A O 1
ATOM 974 N N . MET A 1 116 ? 16.252 8.287 -23.644 1.00 84.44 116 MET A N 1
ATOM 975 C CA . MET A 1 116 ? 16.983 9.175 -22.731 1.00 84.44 116 MET A CA 1
ATOM 976 C C . MET A 1 116 ? 17.618 8.446 -21.540 1.00 84.44 116 MET A C 1
ATOM 978 O O . MET A 1 116 ? 18.733 8.780 -21.151 1.00 84.44 116 MET A O 1
ATOM 982 N N . ALA A 1 117 ? 16.906 7.485 -20.950 1.00 83.44 117 ALA A N 1
ATOM 983 C CA . ALA A 1 117 ? 17.259 6.832 -19.688 1.00 83.44 117 ALA A CA 1
ATOM 984 C C . ALA A 1 117 ? 17.545 5.323 -19.823 1.00 83.44 117 ALA A C 1
ATOM 986 O O . ALA A 1 117 ? 17.943 4.696 -18.844 1.00 83.44 117 ALA A O 1
ATOM 987 N N . GLY A 1 118 ? 17.385 4.744 -21.018 1.00 81.81 118 GLY A N 1
ATOM 988 C CA . GLY A 1 118 ? 17.666 3.334 -21.293 1.00 81.81 118 GLY A CA 1
ATOM 989 C C . GLY A 1 118 ? 16.485 2.387 -21.057 1.00 81.81 118 GLY A C 1
ATOM 990 O O . GLY A 1 118 ? 15.364 2.804 -20.760 1.00 81.81 118 GLY A O 1
ATOM 991 N N . ASP A 1 119 ? 16.740 1.087 -21.231 1.00 80.38 119 ASP A N 1
ATOM 992 C CA . ASP A 1 119 ? 15.750 0.023 -21.038 1.00 80.38 119 ASP A CA 1
ATOM 993 C C . ASP A 1 119 ? 15.953 -0.684 -19.686 1.00 80.38 119 ASP A C 1
ATOM 995 O O . ASP A 1 119 ? 17.074 -1.015 -19.309 1.00 80.38 119 ASP A O 1
ATOM 999 N N . ASN A 1 120 ? 14.854 -0.945 -18.974 1.00 81.88 120 ASN A N 1
ATOM 1000 C CA . ASN A 1 120 ? 14.824 -1.608 -17.663 1.00 81.88 120 ASN A CA 1
ATOM 1001 C C . ASN A 1 120 ? 14.410 -3.091 -17.753 1.00 81.88 120 ASN A C 1
ATOM 1003 O O . ASN A 1 120 ? 13.976 -3.696 -16.766 1.00 81.88 120 ASN A O 1
ATOM 1007 N N . VAL A 1 121 ? 14.481 -3.680 -18.947 1.00 79.75 121 VAL A N 1
ATOM 1008 C CA . VAL A 1 121 ? 14.142 -5.087 -19.180 1.00 79.75 121 VAL A CA 1
ATOM 1009 C C . VAL A 1 121 ? 15.181 -6.015 -18.544 1.00 79.75 121 VAL A C 1
ATOM 1011 O O . VAL A 1 121 ? 16.385 -5.837 -18.690 1.00 79.75 121 VAL A O 1
ATOM 1014 N N . GLU A 1 122 ? 14.693 -7.052 -17.859 1.00 75.25 122 GLU A N 1
ATOM 1015 C CA . GLU A 1 122 ? 15.534 -8.117 -17.310 1.00 75.25 122 GLU A CA 1
ATOM 1016 C C . GLU A 1 122 ? 16.262 -8.869 -18.436 1.00 75.25 122 GLU A C 1
ATOM 1018 O O . GLU A 1 122 ? 15.629 -9.370 -19.371 1.00 75.25 122 GLU A O 1
ATOM 1023 N N . ILE A 1 123 ? 17.589 -8.976 -18.329 1.00 74.69 123 ILE A N 1
ATOM 1024 C CA . ILE A 1 123 ? 18.420 -9.767 -19.245 1.00 74.69 123 ILE A CA 1
ATOM 1025 C C . ILE A 1 123 ? 18.170 -11.257 -18.971 1.00 74.69 123 ILE A C 1
ATOM 1027 O O . ILE A 1 123 ? 18.038 -11.681 -17.820 1.00 74.69 123 ILE A O 1
ATOM 1031 N N . CYS A 1 124 ? 18.075 -12.061 -20.032 1.00 64.62 124 CYS A N 1
ATOM 1032 C CA . CYS A 1 124 ? 17.834 -13.495 -19.908 1.00 64.62 124 CYS A CA 1
ATOM 1033 C C . CYS A 1 124 ? 19.008 -14.181 -19.185 1.00 64.62 124 CYS A C 1
ATOM 1035 O O . CYS A 1 124 ? 20.169 -13.970 -19.531 1.00 64.62 124 CYS A O 1
ATOM 1037 N N . ARG A 1 125 ? 18.692 -14.993 -18.168 1.00 60.72 125 ARG A N 1
ATOM 1038 C CA . ARG A 1 125 ? 19.670 -15.626 -17.264 1.00 60.72 125 ARG A CA 1
ATOM 1039 C C . ARG A 1 125 ? 20.509 -16.729 -17.907 1.00 60.72 125 ARG A C 1
ATOM 1041 O O . ARG A 1 125 ? 21.537 -17.084 -17.348 1.00 60.72 125 ARG A O 1
ATOM 1048 N N . ASP A 1 126 ? 20.084 -17.238 -19.057 1.00 61.31 126 ASP A N 1
ATOM 1049 C CA . ASP A 1 126 ? 20.698 -18.406 -19.694 1.00 61.31 126 ASP A CA 1
ATOM 1050 C C . ASP A 1 126 ? 21.777 -18.038 -20.732 1.00 61.31 126 ASP A C 1
ATOM 1052 O O . ASP A 1 126 ? 22.226 -18.903 -21.483 1.00 61.31 126 ASP A O 1
ATOM 1056 N N . LEU A 1 127 ? 22.186 -16.764 -20.827 1.00 60.75 127 LEU A N 1
ATOM 1057 C CA . LEU A 1 127 ? 23.232 -16.352 -21.768 1.00 60.75 127 LEU A CA 1
ATOM 1058 C C . LEU A 1 127 ? 24.624 -16.461 -21.144 1.00 60.75 127 LEU A C 1
ATOM 1060 O O . LEU A 1 127 ? 24.893 -15.926 -20.071 1.00 60.75 127 LEU A O 1
ATOM 1064 N N . ASP A 1 128 ? 25.526 -17.104 -21.882 1.00 66.31 128 ASP A N 1
ATOM 1065 C CA . ASP A 1 128 ? 26.947 -17.168 -21.565 1.00 66.31 128 ASP A CA 1
ATOM 1066 C C . ASP A 1 128 ? 27.593 -15.770 -21.615 1.00 66.31 128 ASP A C 1
ATOM 1068 O O . ASP A 1 128 ? 27.449 -15.023 -22.591 1.00 66.31 128 ASP A O 1
ATOM 1072 N N . ALA A 1 129 ? 28.335 -15.425 -20.560 1.00 65.56 129 ALA A N 1
ATOM 1073 C CA . ALA A 1 129 ? 28.947 -14.112 -20.372 1.00 65.56 129 ALA A CA 1
ATOM 1074 C C . ALA A 1 129 ? 29.948 -13.764 -21.485 1.00 65.56 129 ALA A C 1
ATOM 1076 O O . ALA A 1 129 ? 30.052 -12.599 -21.875 1.00 65.56 129 ALA A O 1
ATOM 1077 N N . ALA A 1 130 ? 30.645 -14.762 -22.039 1.00 62.75 130 ALA A N 1
ATOM 1078 C CA . ALA A 1 130 ? 31.589 -14.558 -23.137 1.00 62.75 130 ALA A CA 1
ATOM 1079 C C . ALA A 1 130 ? 30.886 -14.189 -24.453 1.00 62.75 130 ALA A C 1
ATOM 1081 O O . ALA A 1 130 ? 31.407 -13.395 -25.233 1.00 62.75 130 ALA A O 1
ATOM 1082 N N . THR A 1 131 ? 29.682 -14.718 -24.679 1.00 62.91 131 THR A N 1
ATOM 1083 C CA . THR A 1 131 ? 28.877 -14.401 -25.867 1.00 62.91 131 THR A CA 1
ATOM 1084 C C . THR A 1 131 ? 28.156 -13.056 -25.705 1.00 62.91 131 THR A C 1
ATOM 1086 O O . THR A 1 131 ? 28.018 -12.300 -26.667 1.00 62.91 131 THR A O 1
ATOM 1089 N N . PHE A 1 132 ? 27.736 -12.718 -24.480 1.00 66.50 132 PHE A N 1
ATOM 1090 C CA . PHE A 1 132 ? 27.039 -11.465 -24.181 1.00 66.50 132 PHE A CA 1
ATOM 1091 C C . PHE A 1 132 ? 27.970 -10.244 -24.111 1.00 66.50 132 PHE A C 1
ATOM 1093 O O . PHE A 1 132 ? 27.553 -9.147 -24.479 1.00 66.50 132 PHE A O 1
ATOM 1100 N N . SER A 1 133 ? 29.236 -10.410 -23.707 1.00 63.84 133 SER A N 1
ATOM 1101 C CA . SER A 1 133 ? 30.197 -9.298 -23.594 1.00 63.84 133 SER A CA 1
ATOM 1102 C C . SER A 1 133 ? 30.430 -8.559 -24.917 1.00 63.84 133 SER A C 1
ATOM 1104 O O . SER A 1 133 ? 30.641 -7.350 -24.909 1.00 63.84 133 SER A O 1
ATOM 1106 N N . VAL A 1 134 ? 30.302 -9.251 -26.056 1.00 63.75 134 VAL A N 1
ATOM 1107 C CA . VAL A 1 134 ? 30.433 -8.674 -27.407 1.00 63.75 134 VAL A CA 1
ATOM 1108 C C . VAL A 1 134 ? 29.249 -7.768 -27.773 1.00 63.75 134 VAL A C 1
ATOM 1110 O O . VAL A 1 134 ? 29.404 -6.848 -28.570 1.00 63.75 134 VAL A O 1
ATOM 1113 N N . HIS A 1 135 ? 28.066 -8.020 -27.206 1.00 66.56 135 HIS A N 1
ATOM 1114 C CA . HIS A 1 135 ? 26.838 -7.252 -27.454 1.00 66.56 135 HIS A CA 1
ATOM 1115 C C . HIS A 1 135 ? 26.489 -6.283 -26.318 1.00 66.56 135 HIS A C 1
ATOM 1117 O O . HIS A 1 135 ? 25.481 -5.581 -26.406 1.00 66.56 135 HIS A O 1
ATOM 1123 N N . ASN A 1 136 ? 27.294 -6.237 -25.254 1.00 71.00 136 ASN A N 1
ATOM 1124 C CA . ASN A 1 136 ? 27.040 -5.361 -24.125 1.00 71.00 136 ASN A CA 1
ATOM 1125 C C . ASN A 1 136 ? 27.316 -3.899 -24.526 1.00 71.00 136 ASN A C 1
ATOM 1127 O O . ASN A 1 136 ? 28.458 -3.567 -24.846 1.00 71.00 136 ASN A O 1
ATOM 1131 N N . PRO A 1 137 ? 26.312 -3.004 -24.495 1.00 74.31 137 PRO A N 1
ATOM 1132 C CA . PRO A 1 137 ? 26.520 -1.591 -24.807 1.00 74.31 137 PRO A CA 1
ATOM 1133 C C . PRO A 1 137 ? 27.349 -0.864 -23.736 1.00 74.31 137 PRO A C 1
ATOM 1135 O O . PRO A 1 137 ? 27.808 0.254 -23.974 1.00 74.31 137 PRO A O 1
ATOM 1138 N N . VAL A 1 138 ? 27.530 -1.471 -22.556 1.00 75.94 138 VAL A N 1
ATOM 1139 C CA . VAL A 1 138 ? 28.337 -0.910 -21.471 1.00 75.94 138 VAL A CA 1
ATOM 1140 C C . VAL A 1 138 ? 29.822 -1.217 -21.721 1.00 75.94 138 VAL A C 1
ATOM 1142 O O . VAL A 1 138 ? 30.185 -2.392 -21.806 1.00 75.94 138 VAL A O 1
ATOM 1145 N N . PRO A 1 139 ? 30.696 -0.196 -21.819 1.00 73.69 139 PRO A N 1
ATOM 1146 C CA . PRO A 1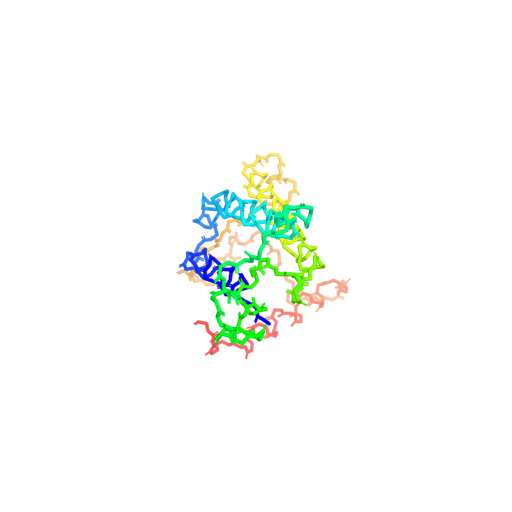 139 ? 32.130 -0.402 -21.997 1.00 73.69 139 PRO A CA 1
ATOM 1147 C C . PRO A 1 139 ? 32.762 -1.032 -20.750 1.00 73.69 139 PRO A C 1
ATOM 1149 O O . PRO A 1 139 ? 32.309 -0.786 -19.633 1.00 73.69 139 PRO A O 1
ATOM 1152 N N . ASP A 1 140 ? 33.835 -1.805 -20.934 1.00 71.12 140 ASP A N 1
ATOM 1153 C CA . ASP A 1 140 ? 34.573 -2.402 -19.816 1.00 71.12 140 ASP A CA 1
ATOM 1154 C C . ASP A 1 140 ? 35.147 -1.310 -18.897 1.00 71.12 140 ASP A C 1
ATOM 1156 O O . ASP A 1 140 ? 35.884 -0.420 -19.330 1.00 71.12 140 ASP A O 1
ATOM 1160 N N . PHE A 1 141 ? 34.790 -1.387 -17.618 1.00 72.88 141 PHE A N 1
ATOM 1161 C CA . PHE A 1 141 ? 35.222 -0.470 -16.569 1.00 72.88 141 PHE A CA 1
ATOM 1162 C C . PHE A 1 141 ? 36.160 -1.134 -15.550 1.00 72.88 141 PHE A C 1
ATOM 1164 O O . PHE A 1 141 ? 36.638 -0.452 -14.647 1.00 72.88 141 PHE A O 1
ATOM 1171 N N . ILE A 1 142 ? 36.486 -2.424 -15.707 1.00 69.62 142 ILE A N 1
ATOM 1172 C CA . ILE A 1 142 ? 37.402 -3.157 -14.815 1.00 69.62 142 ILE A CA 1
ATOM 1173 C C . ILE A 1 142 ? 38.813 -2.554 -14.863 1.00 69.62 142 ILE A C 1
ATOM 1175 O O . ILE A 1 142 ? 39.510 -2.477 -13.851 1.00 69.62 142 ILE A O 1
ATOM 1179 N N . HIS A 1 143 ? 39.225 -2.046 -16.024 1.00 67.19 143 HIS A N 1
ATOM 1180 C CA . HIS A 1 143 ? 40.542 -1.449 -16.234 1.00 67.19 143 HIS A CA 1
ATOM 1181 C C . HIS A 1 143 ? 40.514 0.072 -16.050 1.00 67.19 143 HIS A C 1
ATOM 1183 O O . HIS A 1 143 ? 40.775 0.838 -16.979 1.00 67.19 143 HIS A O 1
ATOM 1189 N N . CYS A 1 144 ? 40.191 0.536 -14.845 1.00 59.56 144 CYS A N 1
ATOM 1190 C CA . CYS A 1 144 ? 40.097 1.966 -14.576 1.00 59.56 144 CYS A CA 1
ATOM 1191 C C . CYS A 1 144 ? 41.408 2.600 -14.106 1.00 59.56 144 CYS A C 1
ATOM 1193 O O . CYS A 1 144 ? 41.983 2.217 -13.095 1.00 59.56 144 CYS A O 1
ATOM 1195 N N . ARG A 1 145 ? 41.867 3.621 -14.847 1.00 54.78 145 ARG A N 1
ATOM 1196 C CA . ARG A 1 145 ? 42.998 4.487 -14.462 1.00 54.78 145 ARG A CA 1
ATOM 1197 C C . ARG A 1 145 ? 42.670 5.974 -14.287 1.00 54.78 145 ARG A C 1
ATOM 1199 O O . ARG A 1 145 ? 43.554 6.703 -13.858 1.00 54.78 145 ARG A O 1
ATOM 1206 N N . TYR A 1 146 ? 41.457 6.452 -14.598 1.00 55.72 146 TYR A N 1
ATOM 1207 C CA . TYR A 1 146 ? 41.241 7.910 -14.716 1.00 55.72 146 TYR A CA 1
ATOM 1208 C C . TYR A 1 146 ? 39.904 8.487 -14.212 1.00 55.72 146 TYR A C 1
ATOM 1210 O O . TYR A 1 146 ? 39.694 9.690 -14.361 1.00 55.72 146 TYR A O 1
ATOM 1218 N N . LYS A 1 147 ? 38.996 7.713 -13.598 1.00 62.00 147 LYS A N 1
ATOM 1219 C CA . LYS A 1 147 ? 37.719 8.259 -13.087 1.00 62.00 147 LYS A CA 1
ATOM 1220 C C . LYS A 1 147 ? 37.258 7.575 -11.793 1.00 62.00 147 LYS A C 1
ATOM 1222 O O . LYS A 1 147 ? 36.953 6.389 -11.810 1.00 62.00 147 LYS A O 1
ATOM 1227 N N . HIS A 1 148 ? 37.106 8.356 -10.718 1.00 62.72 148 HIS A N 1
ATOM 1228 C CA . HIS A 1 148 ? 36.650 7.896 -9.393 1.00 62.72 148 HIS A CA 1
ATOM 1229 C C . HIS A 1 148 ? 35.279 7.189 -9.390 1.00 62.72 148 HIS A C 1
ATOM 1231 O O . HIS A 1 148 ? 35.048 6.307 -8.567 1.00 62.72 148 HIS A O 1
ATOM 1237 N N . LEU A 1 149 ? 34.374 7.537 -10.315 1.00 60.00 149 LEU A N 1
ATOM 1238 C CA . LEU A 1 149 ? 33.066 6.874 -10.438 1.00 60.00 149 LEU A CA 1
ATOM 1239 C C . LEU A 1 149 ? 33.206 5.397 -10.841 1.00 60.00 149 LEU A C 1
ATOM 1241 O O . LEU A 1 149 ? 32.580 4.533 -10.243 1.00 60.00 149 LEU A O 1
ATOM 1245 N N . HIS A 1 150 ? 34.107 5.090 -11.773 1.00 59.81 150 HIS A N 1
ATOM 1246 C CA . HIS A 1 150 ? 34.289 3.718 -12.237 1.00 59.81 150 HIS A CA 1
ATOM 1247 C C . HIS A 1 150 ? 35.046 2.829 -11.235 1.00 59.81 150 HIS A C 1
ATOM 1249 O O . HIS A 1 150 ? 34.895 1.612 -11.252 1.00 59.81 150 HIS A O 1
ATOM 1255 N N . GLU A 1 151 ? 35.845 3.422 -10.346 1.00 60.44 151 GLU A N 1
ATOM 1256 C CA . GLU A 1 151 ? 36.486 2.701 -9.238 1.00 60.44 151 GLU A CA 1
ATOM 1257 C C . GLU A 1 151 ? 35.447 2.210 -8.212 1.00 60.44 151 GLU A C 1
ATOM 1259 O O . GLU A 1 151 ? 35.557 1.101 -7.685 1.00 60.44 151 GLU A O 1
ATOM 1264 N N . SER A 1 152 ? 34.379 2.990 -8.002 1.00 63.31 152 SER A N 1
ATOM 1265 C CA . SER A 1 152 ? 33.235 2.579 -7.176 1.00 63.31 152 SER A CA 1
ATOM 1266 C C . SER A 1 152 ? 32.452 1.440 -7.841 1.00 63.31 152 SER A C 1
ATOM 1268 O O . SER A 1 152 ? 32.184 0.427 -7.195 1.00 63.31 152 SER A O 1
ATOM 1270 N N . ASP A 1 153 ? 32.170 1.551 -9.143 1.00 67.19 153 ASP A N 1
ATOM 1271 C CA . ASP A 1 153 ? 31.448 0.518 -9.903 1.00 67.19 153 ASP A CA 1
ATOM 1272 C C . ASP A 1 153 ? 32.226 -0.811 -9.981 1.00 67.19 153 ASP A C 1
ATOM 1274 O O . ASP A 1 153 ? 31.652 -1.895 -9.823 1.00 67.19 153 ASP A O 1
ATOM 1278 N N . ALA A 1 154 ? 33.552 -0.747 -10.158 1.00 63.94 154 ALA A N 1
ATOM 1279 C CA . ALA A 1 154 ? 34.425 -1.920 -10.144 1.00 63.94 154 ALA A CA 1
ATOM 1280 C C . ALA A 1 154 ? 34.447 -2.602 -8.764 1.00 63.94 154 ALA A C 1
ATOM 1282 O O . ALA A 1 154 ? 34.370 -3.828 -8.682 1.00 63.94 154 ALA A O 1
ATOM 1283 N N . THR A 1 155 ? 34.476 -1.825 -7.677 1.00 65.25 155 THR A N 1
ATOM 1284 C CA . THR A 1 155 ? 34.447 -2.362 -6.306 1.00 65.25 155 THR A CA 1
ATOM 1285 C C . THR A 1 155 ? 33.128 -3.084 -6.009 1.00 65.25 155 THR A C 1
ATOM 1287 O O . THR A 1 155 ? 33.146 -4.196 -5.479 1.00 65.25 155 THR A O 1
ATOM 1290 N N . ILE A 1 156 ? 31.991 -2.503 -6.409 1.00 65.19 156 ILE A N 1
ATOM 1291 C CA . ILE A 1 156 ? 30.660 -3.112 -6.244 1.00 65.19 156 ILE A CA 1
ATOM 1292 C C . ILE A 1 156 ? 30.568 -4.430 -7.029 1.00 65.19 156 ILE A C 1
ATOM 1294 O O . ILE A 1 156 ? 30.117 -5.440 -6.491 1.00 65.19 156 ILE A O 1
ATOM 1298 N N . THR A 1 157 ? 31.063 -4.450 -8.270 1.00 60.28 157 THR A N 1
ATOM 1299 C CA . THR A 1 157 ? 31.037 -5.644 -9.134 1.00 60.28 157 THR A CA 1
ATOM 1300 C C . THR A 1 157 ? 31.897 -6.780 -8.570 1.00 60.28 157 THR A C 1
ATOM 1302 O O . THR A 1 157 ? 31.454 -7.930 -8.524 1.00 60.28 157 THR A O 1
ATOM 1305 N N . LEU A 1 158 ? 33.097 -6.464 -8.071 1.00 59.94 158 LEU A N 1
ATOM 1306 C CA . LEU A 1 158 ? 33.986 -7.442 -7.436 1.00 59.94 158 LEU A CA 1
ATOM 1307 C C . LEU A 1 158 ? 33.381 -8.017 -6.147 1.00 59.94 158 LEU A C 1
ATOM 1309 O O . LEU A 1 158 ? 33.455 -9.225 -5.925 1.00 59.94 158 LEU A O 1
ATOM 1313 N N . GLN A 1 159 ? 32.715 -7.192 -5.330 1.00 54.38 159 GLN A N 1
ATOM 1314 C CA . GLN A 1 159 ? 31.992 -7.676 -4.149 1.00 54.38 159 GLN A CA 1
ATOM 1315 C C . GLN A 1 159 ? 30.835 -8.611 -4.524 1.00 54.38 159 GLN A C 1
ATOM 1317 O O . GLN A 1 159 ? 30.584 -9.586 -3.819 1.00 54.38 159 GLN A O 1
ATOM 1322 N N . GLN A 1 160 ? 30.153 -8.362 -5.642 1.00 55.50 160 GLN A N 1
ATOM 1323 C CA . GLN A 1 160 ? 29.026 -9.177 -6.101 1.00 55.50 160 GLN A CA 1
ATOM 1324 C C . GLN A 1 160 ? 29.461 -10.552 -6.637 1.00 55.50 160 GLN A C 1
ATOM 1326 O O . GLN A 1 160 ? 28.747 -11.535 -6.450 1.00 55.50 160 GLN A O 1
ATOM 1331 N N . GLN A 1 161 ? 30.661 -10.658 -7.217 1.00 54.22 161 GLN A N 1
ATOM 1332 C CA . GLN A 1 161 ? 31.271 -11.938 -7.613 1.00 54.22 161 GLN A CA 1
ATOM 1333 C C . GLN A 1 161 ? 31.719 -12.807 -6.428 1.00 54.22 161 GLN A C 1
ATOM 1335 O O . GLN A 1 161 ? 31.906 -14.010 -6.596 1.00 54.22 161 GLN A O 1
ATOM 1340 N N . GLN A 1 162 ? 31.874 -12.229 -5.235 1.00 41.66 162 GLN A N 1
ATOM 1341 C CA . GLN A 1 162 ? 32.351 -12.929 -4.040 1.00 41.66 162 GLN A CA 1
ATOM 1342 C C . GLN A 1 162 ? 31.230 -13.632 -3.244 1.00 41.66 162 GLN A C 1
ATOM 1344 O O . GLN A 1 162 ? 31.527 -14.395 -2.328 1.00 41.66 162 GLN A O 1
ATOM 1349 N N . TRP A 1 163 ? 29.957 -13.444 -3.629 1.00 38.03 163 TRP A N 1
ATOM 1350 C CA . TRP A 1 163 ? 28.779 -14.108 -3.042 1.00 38.03 163 TRP A CA 1
ATOM 1351 C C . TRP A 1 163 ? 27.986 -14.980 -4.045 1.00 38.03 163 TRP A C 1
ATOM 1353 O O . TRP A 1 163 ? 26.785 -14.767 -4.215 1.00 38.03 163 TRP A O 1
ATOM 1363 N N . PRO A 1 164 ? 28.588 -15.976 -4.723 1.00 41.00 164 PRO A N 1
ATOM 1364 C CA . PRO A 1 164 ? 27.849 -16.817 -5.666 1.00 41.00 164 PRO A CA 1
ATOM 1365 C C . PRO A 1 164 ? 26.983 -17.913 -5.007 1.00 41.00 164 PRO A C 1
ATOM 1367 O O . PRO A 1 164 ? 26.237 -18.575 -5.718 1.00 41.00 164 PRO A O 1
ATOM 1370 N N . GLU A 1 165 ? 27.034 -18.126 -3.683 1.00 38.84 165 GLU A N 1
ATOM 1371 C CA . GLU A 1 165 ? 26.404 -19.308 -3.052 1.00 38.84 165 GLU A CA 1
ATOM 1372 C C . GLU A 1 165 ? 24.979 -19.134 -2.483 1.00 38.84 165 GLU A C 1
ATOM 1374 O O . GLU A 1 165 ? 24.450 -20.081 -1.906 1.00 38.84 165 GLU A O 1
ATOM 1379 N N . TYR A 1 166 ? 24.295 -17.995 -2.661 1.00 38.25 166 TYR A N 1
ATOM 1380 C CA . TYR A 1 166 ? 22.934 -17.826 -2.108 1.00 38.25 166 TYR A CA 1
ATOM 1381 C C . TYR A 1 166 ? 21.960 -17.052 -3.023 1.00 38.25 166 TYR A C 1
ATOM 1383 O O . TYR A 1 166 ? 21.507 -15.969 -2.651 1.00 38.25 166 TYR A O 1
ATOM 1391 N N . VAL A 1 167 ? 21.595 -17.595 -4.200 1.00 38.81 167 VAL A N 1
ATOM 1392 C CA . VAL A 1 167 ? 20.422 -17.165 -5.015 1.00 38.81 167 VAL A CA 1
ATOM 1393 C C . VAL A 1 167 ? 19.742 -18.346 -5.706 1.00 38.81 167 VAL A C 1
ATOM 1395 O O . VAL A 1 167 ? 20.469 -19.223 -6.211 1.00 38.81 167 VAL A O 1
#

Sequence (167 aa):
MDFYAMLHGFALIIVMYRRRRKAIAEIWPKYCFFLACMLTFQYFICIGIPPAACKEYPWRFPYPHTDSKVVKWFYIPDFLTQPNPSFLIYDFMLLLCASLQRQVFDEENMAAVRIMAGDNVEICRDLDAATFSVHNPVPDFIHCRYKHLHESDATITLQQQQWPEYV

Foldseek 3Di:
DAPLVVVLVVLVCVLVVPVFPVSSLVCLVVSLVVLVVSLVVLVDQLVPDPVVVVDADPCPPDHNPDDLVNCQRHSGDHPVNHHDCVVSVVSVVVSVVSVVVNVVSVCLPDPVCCVVPNHPHDDDPPDDPVVCVVVDPDDDLCPDDDDPVSVVVNVVVVVVVVPPPDD

Organism: NCBI:txid230148

Secondary structure (DSSP, 8-state):
--HHHHHHHHHHHHHHT--SHHHHHHHHHHHHHHHHHHHHHHHHHHH-S-GGG----TTTSSS--S-HHHHHHHT---SSSPPPTTHHHHHHHHHHHHHHHHHHHHHTT-HHHHHHH---PPPPTTS-HHHHTTT-SSPP-SS-SS-HHHHHHHHHHHHHHT-TT--